Protein AF-A0A914VWS8-F1 (afdb_monomer_lite)

Secondary structure (DSSP, 8-state):
--STT--HHHHHHHHHHHHHHHHHHHHHHHHHTTT-TTSSHHHHHHHHHHHHHHHHHHHHHHTTTS-TTSHHHHHHHHHHHHHHHHHHHHHHHHTTS----

pLDDT: mean 87.51, std 11.78, range [48.19, 98.44]

Structure (mmCIF, N/CA/C/O backbone):
data_AF-A0A914VWS8-F1
#
_entry.id   AF-A0A914VWS8-F1
#
loop_
_atom_site.group_PDB
_atom_site.id
_atom_site.type_symbol
_atom_site.label_atom_id
_atom_site.label_alt_id
_atom_site.label_comp_id
_atom_site.label_asym_id
_atom_site.label_entity_id
_atom_site.label_seq_id
_atom_site.pdbx_PDB_ins_code
_atom_site.Cartn_x
_atom_site.Cartn_y
_atom_site.Cartn_z
_atom_site.occupancy
_atom_site.B_iso_or_equiv
_atom_site.auth_seq_id
_atom_site.auth_comp_id
_atom_site.auth_asym_id
_atom_site.auth_atom_id
_atom_site.pdbx_PDB_model_num
ATOM 1 N N . MET A 1 1 ? -1.678 25.635 -40.530 1.00 48.19 1 MET A N 1
ATOM 2 C CA . MET A 1 1 ? -1.739 25.163 -41.935 1.00 48.19 1 MET A CA 1
ATOM 3 C C . MET A 1 1 ? -0.393 24.550 -42.369 1.00 48.19 1 MET A C 1
ATOM 5 O O . MET A 1 1 ? 0.153 24.956 -43.378 1.00 48.19 1 MET A O 1
ATOM 9 N N . LEU A 1 2 ? 0.169 23.582 -41.620 1.00 55.50 2 LEU A N 1
ATOM 10 C CA . LEU A 1 2 ? 1.524 23.036 -41.888 1.00 55.50 2 LEU A CA 1
ATOM 11 C C . LEU A 1 2 ? 1.618 21.495 -41.920 1.00 55.50 2 LEU A C 1
ATOM 13 O O . LEU A 1 2 ? 2.668 20.955 -42.235 1.00 55.50 2 LEU A O 1
ATOM 17 N N . LEU A 1 3 ? 0.528 20.763 -41.667 1.00 57.31 3 LEU A N 1
ATOM 18 C CA . LEU A 1 3 ? 0.536 19.287 -41.649 1.00 57.31 3 LEU A CA 1
ATOM 19 C C . LEU A 1 3 ? 0.144 18.629 -42.988 1.00 57.31 3 LEU A C 1
ATOM 21 O O . LEU A 1 3 ? 0.062 17.408 -43.078 1.00 57.31 3 LEU A O 1
ATOM 25 N N . ARG A 1 4 ? -0.130 19.408 -44.043 1.00 61.41 4 ARG A N 1
ATOM 26 C CA . ARG A 1 4 ? -0.859 18.915 -45.231 1.00 61.41 4 ARG A CA 1
ATOM 27 C C . ARG A 1 4 ? 0.017 18.333 -46.357 1.00 61.41 4 ARG A C 1
ATOM 29 O O . ARG A 1 4 ? -0.533 17.935 -47.375 1.00 61.41 4 ARG A O 1
ATOM 36 N N . GLN A 1 5 ? 1.341 18.256 -46.196 1.00 66.88 5 GLN A N 1
ATOM 37 C CA . GLN A 1 5 ? 2.264 17.820 -47.266 1.00 66.88 5 GLN A CA 1
ATOM 38 C C . GLN A 1 5 ? 3.019 16.509 -46.981 1.00 66.88 5 GLN A C 1
ATOM 40 O O . GLN A 1 5 ? 3.769 16.040 -47.831 1.00 66.88 5 GLN A O 1
ATOM 45 N N . VAL A 1 6 ? 2.830 15.875 -45.818 1.00 72.62 6 VAL A N 1
ATOM 46 C CA . VAL A 1 6 ? 3.586 14.656 -45.489 1.00 72.62 6 VAL A CA 1
ATOM 47 C C . VAL A 1 6 ? 2.942 13.430 -46.156 1.00 72.62 6 VAL A C 1
ATOM 49 O O . VAL A 1 6 ? 1.766 13.144 -45.907 1.00 72.62 6 VAL A O 1
ATOM 52 N N . PRO A 1 7 ? 3.672 12.666 -46.990 1.00 82.00 7 PRO A 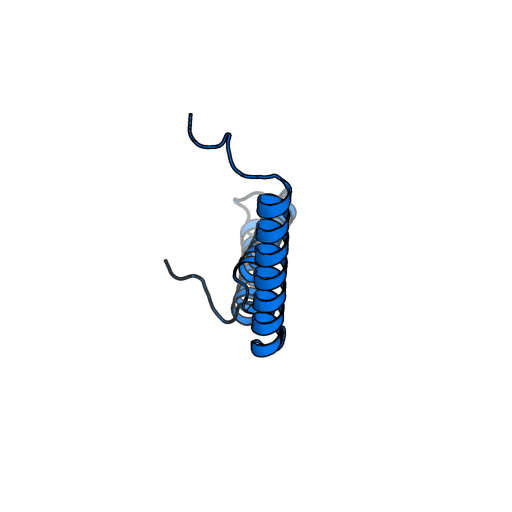N 1
ATOM 53 C CA . PRO A 1 7 ? 3.106 11.507 -47.665 1.00 82.00 7 PRO A CA 1
ATOM 54 C C . PRO A 1 7 ? 2.754 10.409 -46.655 1.00 82.00 7 PRO A C 1
ATOM 56 O O . PRO A 1 7 ? 3.557 10.038 -45.800 1.00 82.00 7 PRO A O 1
ATOM 59 N N . ARG A 1 8 ? 1.554 9.824 -46.782 1.00 78.56 8 ARG A N 1
ATOM 60 C CA . ARG A 1 8 ? 1.038 8.789 -45.857 1.00 78.56 8 ARG A CA 1
ATOM 61 C C . ARG A 1 8 ? 1.974 7.582 -45.698 1.00 78.56 8 ARG A C 1
ATOM 63 O O . ARG A 1 8 ? 1.976 6.954 -44.647 1.00 78.56 8 ARG A O 1
ATOM 70 N N . LYS A 1 9 ? 2.776 7.265 -46.721 1.00 79.00 9 LYS A N 1
ATOM 71 C CA . LYS A 1 9 ? 3.795 6.201 -46.675 1.00 79.00 9 LYS A CA 1
ATOM 72 C C . LYS A 1 9 ? 4.958 6.548 -45.735 1.00 79.00 9 LYS A C 1
ATOM 74 O O . LYS A 1 9 ? 5.399 5.680 -44.993 1.00 79.00 9 LYS A O 1
ATOM 79 N N . LEU A 1 10 ? 5.388 7.811 -45.715 1.00 84.44 10 LEU A N 1
ATOM 80 C CA . LEU A 1 10 ? 6.425 8.303 -44.805 1.00 84.44 10 LEU A CA 1
ATOM 81 C C . LEU A 1 10 ? 5.911 8.338 -43.363 1.00 84.44 10 LEU A C 1
ATOM 83 O O . LEU A 1 10 ? 6.582 7.839 -42.471 1.00 84.44 10 LEU A O 1
ATOM 87 N N . LEU A 1 11 ? 4.682 8.819 -43.149 1.00 83.12 11 LEU A N 1
ATOM 88 C CA . LEU A 1 11 ? 4.013 8.763 -41.841 1.00 83.12 11 LEU A CA 1
ATOM 89 C C . LEU A 1 11 ? 3.913 7.331 -41.298 1.00 83.12 11 LEU A C 1
ATOM 91 O O . LEU A 1 11 ? 4.212 7.110 -40.131 1.00 83.12 11 LEU A O 1
ATOM 95 N N . ARG A 1 12 ? 3.545 6.359 -42.145 1.00 82.94 12 ARG A N 1
ATOM 96 C CA . ARG A 1 12 ? 3.498 4.936 -41.766 1.00 82.94 12 ARG A CA 1
ATOM 97 C C . ARG A 1 12 ? 4.881 4.363 -41.462 1.00 82.94 12 ARG A C 1
ATOM 99 O O . ARG A 1 12 ? 5.024 3.625 -40.497 1.00 82.94 12 ARG A O 1
ATOM 106 N N . GLY A 1 13 ? 5.894 4.699 -42.258 1.00 86.88 13 GLY A N 1
ATOM 107 C CA . GLY A 1 13 ? 7.269 4.258 -42.008 1.00 86.88 13 GLY A CA 1
ATOM 108 C C . GLY A 1 13 ? 7.807 4.789 -40.679 1.00 86.88 13 GLY A C 1
ATOM 109 O O . GLY A 1 13 ? 8.343 4.023 -39.883 1.00 86.88 13 GLY A O 1
ATOM 110 N N . VAL A 1 14 ? 7.578 6.076 -40.401 1.00 88.69 14 VAL A N 1
ATOM 111 C CA . VAL A 1 14 ? 7.952 6.712 -39.131 1.00 88.69 14 VAL A CA 1
ATOM 112 C C . VAL A 1 14 ? 7.176 6.106 -37.965 1.00 88.69 14 VAL A C 1
ATOM 114 O O . VAL A 1 14 ? 7.787 5.781 -36.952 1.00 88.69 14 VAL A O 1
ATOM 117 N N . SER A 1 15 ? 5.860 5.897 -38.096 1.00 87.31 15 SER A N 1
ATOM 118 C CA . SER A 1 15 ? 5.059 5.303 -37.021 1.00 87.31 15 SER A CA 1
ATOM 119 C C . SER A 1 15 ? 5.499 3.877 -36.705 1.00 87.31 15 SER A C 1
ATOM 121 O O . SER A 1 15 ? 5.648 3.544 -35.536 1.00 87.31 15 SER A O 1
ATOM 123 N N . ILE A 1 16 ? 5.748 3.058 -37.736 1.00 91.25 16 ILE A N 1
ATOM 124 C CA . ILE A 1 16 ? 6.241 1.688 -37.567 1.00 91.25 16 ILE A CA 1
ATOM 125 C C . ILE A 1 16 ? 7.603 1.731 -36.874 1.00 91.25 16 ILE A C 1
ATOM 127 O O . ILE A 1 16 ? 7.750 1.113 -35.828 1.00 91.25 16 ILE A O 1
ATOM 131 N N . GLY A 1 17 ? 8.552 2.528 -37.373 1.00 91.06 17 GLY A N 1
ATOM 132 C CA . GLY A 1 17 ? 9.878 2.662 -36.767 1.00 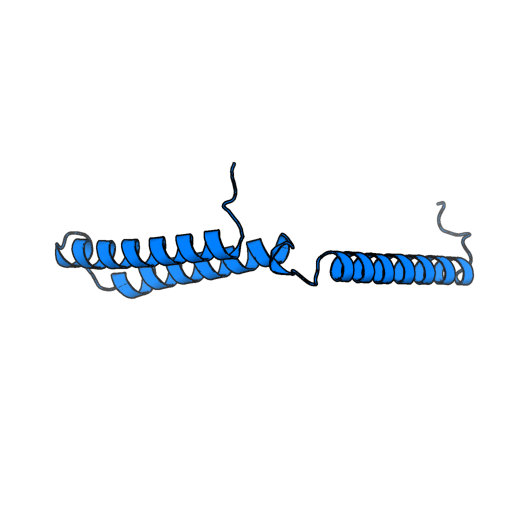91.06 17 GLY A CA 1
ATOM 133 C C . GLY A 1 17 ? 9.830 3.072 -35.293 1.00 91.06 17 GLY A C 1
ATOM 134 O O . GLY A 1 17 ? 10.482 2.441 -34.463 1.00 91.06 17 GLY A O 1
ATOM 135 N N . LEU A 1 18 ? 9.005 4.065 -34.943 1.00 91.56 18 LEU A N 1
ATOM 136 C CA . LEU A 1 18 ? 8.809 4.484 -33.552 1.00 91.56 18 LEU A CA 1
ATOM 137 C C . LEU A 1 18 ? 8.252 3.350 -32.690 1.00 91.56 18 LEU A C 1
ATOM 139 O O . LEU A 1 18 ? 8.742 3.133 -31.584 1.00 91.56 18 LEU A O 1
ATOM 143 N N . THR A 1 19 ? 7.263 2.606 -33.192 1.00 90.38 19 THR A N 1
ATOM 144 C CA . THR A 1 19 ? 6.698 1.472 -32.451 1.00 90.38 19 THR A CA 1
ATOM 145 C C . THR A 1 19 ? 7.706 0.346 -32.251 1.00 90.38 19 THR A C 1
ATOM 147 O O . THR A 1 19 ? 7.784 -0.186 -31.147 1.00 90.38 19 THR A O 1
ATOM 150 N N . THR A 1 20 ? 8.527 0.012 -33.253 1.00 92.25 20 THR A N 1
ATOM 151 C CA . THR A 1 20 ? 9.537 -1.049 -33.122 1.00 92.25 20 THR A CA 1
ATOM 152 C C . THR A 1 20 ? 10.636 -0.658 -32.141 1.00 92.25 20 THR A C 1
ATOM 154 O O . THR A 1 20 ? 11.043 -1.482 -31.326 1.00 92.25 20 THR A O 1
ATOM 157 N N . VAL A 1 21 ? 11.096 0.598 -32.184 1.00 92.38 21 VAL A N 1
ATOM 158 C CA . VAL A 1 21 ? 12.116 1.113 -31.256 1.00 92.38 21 VAL A CA 1
ATOM 159 C C . VAL A 1 21 ? 11.573 1.173 -29.832 1.00 92.38 21 VAL A C 1
ATOM 161 O O . VAL A 1 21 ? 12.246 0.719 -28.911 1.00 92.38 21 VAL A O 1
ATOM 164 N N . ALA A 1 22 ? 10.350 1.674 -29.644 1.00 89.69 22 ALA A N 1
ATOM 165 C CA . ALA A 1 22 ? 9.714 1.712 -28.332 1.00 89.69 22 ALA A CA 1
ATOM 166 C C . ALA A 1 22 ? 9.538 0.298 -27.760 1.00 89.69 22 ALA A C 1
ATOM 168 O O . ALA A 1 22 ? 9.949 0.035 -26.634 1.00 89.69 22 ALA A O 1
ATOM 169 N N . PHE A 1 23 ? 9.005 -0.632 -28.557 1.00 89.62 23 PHE A N 1
ATOM 170 C CA . PHE A 1 23 ? 8.791 -2.013 -28.132 1.00 89.62 23 PHE A CA 1
ATOM 171 C C . PHE A 1 23 ? 10.107 -2.738 -27.821 1.00 89.62 23 PHE A C 1
ATOM 173 O O . PHE A 1 23 ? 10.246 -3.332 -26.753 1.00 89.62 23 PHE A O 1
ATOM 180 N N . GLY A 1 24 ? 11.096 -2.649 -28.715 1.00 89.88 24 GLY A N 1
ATOM 181 C CA . GLY A 1 24 ? 12.411 -3.263 -28.525 1.00 89.88 24 GLY A CA 1
ATOM 182 C C . GLY A 1 24 ? 13.170 -2.673 -27.336 1.00 89.88 24 GLY A C 1
ATOM 183 O O . GLY A 1 24 ? 13.753 -3.417 -26.552 1.00 89.88 24 GLY A O 1
ATOM 184 N N . GLY A 1 25 ? 13.108 -1.351 -27.148 1.00 85.19 25 GLY A N 1
ATOM 185 C CA . GLY A 1 25 ? 13.702 -0.663 -26.002 1.00 85.19 25 GLY A CA 1
ATOM 186 C C . GLY A 1 25 ? 13.061 -1.076 -24.677 1.00 85.19 25 GLY A C 1
ATOM 187 O O . GLY A 1 25 ? 13.775 -1.387 -23.726 1.00 85.19 25 GLY A O 1
ATOM 188 N N . SER A 1 26 ? 11.728 -1.159 -24.621 1.00 80.94 26 SER A N 1
ATOM 189 C CA . SER A 1 26 ? 11.012 -1.658 -23.442 1.00 80.94 26 SER A CA 1
ATOM 190 C C . SER A 1 26 ? 11.339 -3.121 -23.143 1.00 80.94 26 SER A C 1
ATOM 192 O O . SER A 1 26 ? 11.601 -3.454 -21.990 1.00 80.94 26 SER A O 1
ATOM 194 N N . ALA A 1 27 ? 11.384 -3.988 -24.158 1.00 83.44 27 ALA A N 1
ATOM 195 C CA . ALA A 1 27 ? 11.742 -5.396 -23.990 1.00 83.44 27 ALA A CA 1
ATOM 196 C C . ALA A 1 27 ? 13.188 -5.570 -23.499 1.00 83.44 27 ALA A C 1
ATOM 198 O O . ALA A 1 27 ? 13.436 -6.345 -22.579 1.00 83.44 27 ALA A O 1
ATOM 199 N N . TYR A 1 28 ? 14.135 -4.811 -24.056 1.00 84.81 28 TYR A N 1
ATOM 200 C CA . TYR A 1 28 ? 15.533 -4.824 -23.626 1.00 84.81 28 TYR A CA 1
ATOM 201 C C . TYR A 1 28 ? 15.702 -4.303 -22.193 1.00 84.81 28 TYR A C 1
ATOM 203 O O . TYR A 1 28 ? 16.452 -4.885 -21.412 1.00 84.81 28 TYR A O 1
ATOM 211 N N . PHE A 1 29 ? 14.980 -3.242 -21.825 1.00 78.25 29 PHE A N 1
ATOM 212 C CA . PHE A 1 29 ? 14.985 -2.711 -20.463 1.00 78.25 29 PHE A CA 1
ATOM 213 C C . PHE A 1 29 ? 14.414 -3.719 -19.456 1.00 78.25 29 PHE A C 1
ATOM 215 O O . PHE A 1 29 ? 15.012 -3.938 -18.408 1.00 78.25 29 PHE A O 1
ATOM 222 N N . LEU A 1 30 ? 13.305 -4.387 -19.795 1.00 76.62 30 LEU A N 1
ATOM 223 C CA . LEU A 1 30 ? 12.723 -5.454 -18.974 1.00 76.62 30 LEU A CA 1
ATOM 224 C C . LEU A 1 30 ? 13.672 -6.647 -18.826 1.00 76.62 30 LEU A C 1
ATOM 226 O O . LEU A 1 30 ? 13.844 -7.138 -17.714 1.00 76.62 30 LEU A O 1
ATOM 230 N N . TYR A 1 31 ? 14.321 -7.067 -19.916 1.00 79.56 31 TYR A N 1
ATOM 231 C CA . TYR A 1 31 ? 15.310 -8.147 -19.903 1.00 79.56 31 TYR A CA 1
ATOM 232 C C . TYR A 1 31 ? 16.522 -7.806 -19.027 1.00 79.56 31 TYR A C 1
ATOM 234 O O . TYR A 1 31 ? 16.985 -8.635 -18.255 1.00 79.56 31 TYR A O 1
ATOM 242 N N . ARG A 1 32 ? 17.021 -6.566 -19.104 1.00 79.44 32 ARG A N 1
ATOM 243 C CA . ARG A 1 32 ? 18.130 -6.079 -18.266 1.00 79.44 32 ARG A CA 1
ATOM 244 C C . ARG A 1 32 ? 17.772 -5.932 -16.789 1.00 79.44 32 ARG A C 1
ATOM 246 O O . ARG A 1 32 ? 18.678 -5.931 -15.966 1.00 79.44 32 ARG A O 1
ATOM 253 N N . ASN A 1 33 ? 16.492 -5.770 -16.476 1.00 70.31 33 ASN A N 1
ATOM 254 C CA . ASN A 1 33 ? 15.963 -5.632 -15.121 1.00 70.31 33 ASN A CA 1
ATOM 255 C C . ASN A 1 33 ? 15.424 -6.976 -14.585 1.00 70.31 33 ASN A C 1
ATOM 257 O O . ASN A 1 33 ? 14.551 -6.966 -13.727 1.00 70.31 33 ASN A O 1
ATOM 261 N N . ASP A 1 34 ? 15.867 -8.121 -15.126 1.00 69.00 34 ASP A N 1
ATOM 262 C CA . ASP A 1 34 ? 15.437 -9.479 -14.735 1.00 69.00 34 ASP A CA 1
ATOM 263 C C . ASP A 1 34 ? 13.911 -9.680 -14.690 1.00 69.00 34 ASP A C 1
ATOM 265 O O . ASP A 1 34 ? 13.386 -10.484 -13.922 1.00 69.00 34 ASP A O 1
ATOM 269 N N . PHE A 1 35 ? 13.164 -8.930 -15.508 1.00 64.81 35 PHE A N 1
ATOM 270 C CA . PHE A 1 35 ? 11.702 -8.873 -15.441 1.00 64.81 35 PHE A CA 1
ATOM 271 C C . PHE A 1 35 ? 11.167 -8.566 -14.037 1.00 64.81 35 PHE A C 1
ATOM 273 O O . PHE A 1 35 ? 10.046 -8.957 -13.701 1.00 64.81 35 PHE A O 1
ATOM 280 N N . ASP A 1 36 ? 11.927 -7.826 -13.226 1.00 66.19 36 ASP A N 1
ATOM 281 C CA . ASP A 1 36 ? 11.476 -7.356 -11.930 1.00 66.19 36 ASP A CA 1
ATOM 282 C C . ASP A 1 36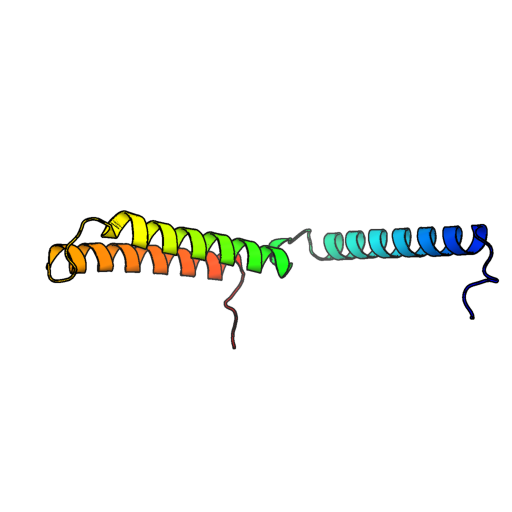 ? 10.424 -6.256 -12.111 1.00 66.19 36 ASP A C 1
ATOM 284 O O . ASP A 1 36 ? 10.656 -5.058 -11.966 1.00 66.19 36 ASP A O 1
ATOM 288 N N . VAL A 1 37 ? 9.210 -6.684 -12.446 1.00 64.69 37 VAL A N 1
ATOM 289 C CA . VAL A 1 37 ? 8.024 -5.837 -12.555 1.00 64.69 37 VAL A CA 1
ATOM 290 C C . VAL A 1 37 ? 7.679 -5.170 -11.225 1.00 64.69 37 VAL A C 1
ATOM 292 O O . VAL A 1 37 ? 6.855 -4.257 -11.205 1.00 64.69 37 VAL A O 1
ATOM 295 N N . SER A 1 38 ? 8.294 -5.594 -10.113 1.00 60.53 38 SER A N 1
ATOM 296 C CA . SER A 1 38 ? 8.141 -4.935 -8.820 1.00 60.53 38 SER A CA 1
ATOM 297 C C . SER A 1 38 ? 8.891 -3.602 -8.735 1.00 60.53 38 SER A C 1
ATOM 299 O O . SER A 1 38 ? 8.453 -2.725 -7.987 1.00 60.53 38 SER A O 1
ATOM 301 N N . SER A 1 39 ? 9.925 -3.386 -9.561 1.00 61.62 39 SER A N 1
ATOM 302 C CA . SER A 1 39 ? 10.625 -2.098 -9.667 1.00 61.62 39 SER A CA 1
ATOM 303 C C . SER A 1 39 ? 9.839 -1.060 -10.481 1.00 61.62 39 SER A C 1
ATOM 305 O O . SER A 1 39 ? 10.075 0.145 -10.366 1.00 61.62 39 SER A O 1
ATOM 307 N N . ILE A 1 40 ? 8.831 -1.500 -11.245 1.00 74.38 40 ILE A N 1
ATOM 308 C CA . ILE A 1 40 ? 7.955 -0.622 -12.019 1.00 74.38 40 ILE A CA 1
ATOM 309 C C . ILE A 1 40 ? 7.033 0.140 -11.061 1.00 74.38 40 ILE A C 1
ATOM 311 O O . ILE A 1 40 ? 6.200 -0.442 -10.362 1.00 74.38 40 ILE A O 1
ATOM 315 N N . GLY A 1 41 ? 7.126 1.473 -11.075 1.00 80.75 41 GLY A N 1
ATOM 316 C CA . GLY A 1 41 ? 6.328 2.348 -10.209 1.00 80.75 41 GLY A CA 1
ATOM 317 C C . GLY A 1 41 ? 4.818 2.086 -10.282 1.00 80.75 41 GLY A C 1
ATOM 318 O O . GLY A 1 41 ? 4.143 2.125 -9.256 1.00 80.75 41 GLY A O 1
ATOM 319 N N . ALA A 1 42 ? 4.294 1.722 -11.458 1.00 84.38 42 ALA A N 1
ATOM 320 C CA . ALA A 1 42 ? 2.891 1.346 -11.632 1.00 84.38 42 ALA A CA 1
ATOM 321 C C . ALA A 1 42 ? 2.484 0.122 -10.788 1.00 84.38 42 ALA A C 1
ATOM 323 O O . ALA A 1 42 ? 1.415 0.127 -10.180 1.00 84.38 42 ALA A O 1
ATOM 324 N N . MET A 1 43 ? 3.341 -0.901 -10.690 1.00 86.00 43 MET A N 1
ATOM 325 C CA . MET A 1 43 ? 3.062 -2.097 -9.888 1.00 86.00 43 MET A CA 1
ATOM 326 C C . MET A 1 43 ? 3.083 -1.779 -8.390 1.00 86.00 43 MET A C 1
ATOM 328 O O . MET A 1 43 ? 2.218 -2.240 -7.643 1.00 86.00 43 MET A O 1
ATOM 332 N N . ARG A 1 44 ? 4.027 -0.937 -7.952 1.00 90.19 44 ARG A N 1
ATOM 333 C CA . ARG A 1 44 ? 4.112 -0.462 -6.560 1.00 90.19 44 ARG A CA 1
ATOM 334 C C . ARG A 1 44 ? 2.864 0.318 -6.153 1.00 90.19 44 ARG A C 1
ATOM 336 O O . ARG A 1 44 ? 2.313 0.073 -5.078 1.00 90.19 44 ARG A O 1
ATOM 343 N N . LEU A 1 45 ? 2.383 1.192 -7.040 1.00 91.50 45 LEU A N 1
ATOM 344 C CA . LEU A 1 45 ? 1.145 1.949 -6.852 1.00 91.50 45 LEU A CA 1
ATOM 345 C C . LEU A 1 45 ? -0.083 1.034 -6.821 1.00 91.50 45 LEU A C 1
ATOM 347 O O . LEU A 1 45 ? -0.925 1.181 -5.939 1.00 91.50 45 LEU A O 1
ATOM 351 N N . ALA A 1 46 ? -0.169 0.057 -7.727 1.00 93.06 46 ALA A N 1
ATOM 352 C CA . ALA A 1 46 ? -1.270 -0.903 -7.746 1.00 93.06 46 ALA A CA 1
ATOM 353 C C . ALA A 1 46 ? -1.334 -1.722 -6.445 1.00 93.06 46 ALA A C 1
ATOM 355 O O . ALA A 1 46 ? -2.391 -1.806 -5.818 1.00 93.06 46 ALA A O 1
ATOM 356 N N . ARG A 1 47 ? -0.198 -2.264 -5.983 1.00 93.38 47 ARG A N 1
ATOM 357 C CA . ARG A 1 47 ? -0.105 -2.985 -4.700 1.00 93.38 47 ARG A CA 1
ATOM 358 C C . ARG A 1 47 ? -0.518 -2.100 -3.525 1.00 93.38 47 ARG A C 1
ATOM 360 O O . ARG A 1 47 ? -1.276 -2.552 -2.668 1.00 93.38 47 ARG A O 1
ATOM 367 N N . ALA A 1 48 ? -0.068 -0.844 -3.508 1.00 94.62 48 ALA A N 1
ATOM 368 C CA . ALA A 1 48 ? -0.433 0.112 -2.467 1.00 94.62 48 ALA A CA 1
ATOM 369 C C . ALA A 1 48 ? -1.940 0.414 -2.463 1.00 94.62 48 ALA A C 1
ATOM 371 O O . ALA A 1 48 ? -2.566 0.379 -1.405 1.00 94.62 48 ALA A O 1
ATOM 372 N N . GLY A 1 49 ? -2.543 0.624 -3.637 1.00 96.25 49 GLY A N 1
ATOM 373 C CA . GLY A 1 49 ? -3.986 0.829 -3.779 1.00 96.25 49 GLY A CA 1
ATOM 374 C C . GLY A 1 49 ? -4.806 -0.373 -3.302 1.00 96.25 49 GLY A C 1
ATOM 375 O O . GLY A 1 49 ? -5.790 -0.206 -2.578 1.00 96.25 49 GLY A O 1
ATOM 376 N N . ILE A 1 50 ? -4.371 -1.594 -3.633 1.00 97.25 50 ILE A N 1
ATOM 377 C CA . ILE A 1 50 ? -5.005 -2.830 -3.152 1.00 97.25 50 ILE A CA 1
ATOM 378 C C . ILE A 1 50 ? -4.911 -2.928 -1.625 1.00 97.25 50 ILE A C 1
ATOM 380 O O . ILE A 1 50 ? -5.918 -3.199 -0.971 1.00 97.25 50 ILE A O 1
ATOM 384 N N . ALA A 1 51 ? -3.730 -2.700 -1.044 1.00 97.38 51 ALA A N 1
ATOM 385 C CA . ALA A 1 51 ? -3.535 -2.754 0.403 1.00 97.38 51 ALA A CA 1
ATOM 386 C C . ALA A 1 51 ? -4.395 -1.710 1.134 1.00 97.38 51 ALA A C 1
ATOM 388 O O . ALA A 1 51 ? -5.103 -2.057 2.077 1.00 97.38 51 ALA A O 1
ATOM 389 N N . ALA A 1 52 ? -4.415 -0.463 0.654 1.00 97.44 52 ALA A N 1
ATOM 390 C CA . ALA A 1 52 ? -5.252 0.597 1.212 1.00 97.44 52 ALA A CA 1
ATOM 391 C C . ALA A 1 52 ? -6.745 0.241 1.146 1.00 97.44 52 ALA A C 1
ATOM 393 O O . ALA A 1 52 ? -7.461 0.384 2.135 1.00 97.44 52 ALA A O 1
ATOM 394 N N . THR A 1 53 ? -7.205 -0.299 0.013 1.00 98.44 53 THR A N 1
ATOM 395 C CA . THR A 1 53 ? -8.598 -0.743 -0.152 1.00 98.44 53 THR A CA 1
ATOM 396 C C . THR A 1 53 ? -8.951 -1.844 0.845 1.00 98.44 53 THR A C 1
ATOM 398 O O . THR A 1 53 ? -9.995 -1.767 1.491 1.00 98.44 53 THR A O 1
ATOM 401 N N . LYS A 1 54 ? -8.070 -2.838 1.026 1.00 98.19 54 LYS A N 1
ATOM 402 C CA . LYS A 1 54 ? -8.258 -3.906 2.019 1.00 98.19 54 LYS A CA 1
ATOM 403 C C . LYS A 1 54 ? -8.395 -3.343 3.432 1.00 98.19 54 LYS A C 1
ATOM 405 O O . LYS A 1 54 ? -9.339 -3.712 4.119 1.00 98.19 54 LYS A O 1
ATOM 410 N N . ILE A 1 55 ? -7.518 -2.420 3.832 1.00 98.38 55 ILE A N 1
ATOM 411 C CA . ILE A 1 55 ? -7.559 -1.774 5.155 1.00 98.38 55 ILE A CA 1
ATOM 412 C C . ILE A 1 55 ? -8.880 -1.024 5.349 1.00 98.38 55 ILE A C 1
ATOM 414 O O . ILE A 1 55 ? -9.556 -1.213 6.357 1.00 98.38 55 ILE A O 1
ATOM 418 N N . ILE A 1 56 ? -9.290 -0.208 4.374 1.00 98.25 56 ILE A N 1
ATOM 419 C CA . ILE A 1 56 ? -10.534 0.572 4.452 1.00 98.25 56 ILE A CA 1
ATOM 420 C C . ILE A 1 56 ? -11.750 -0.347 4.602 1.00 98.25 56 ILE A C 1
ATOM 422 O O . ILE A 1 56 ? -12.596 -0.118 5.471 1.00 98.25 56 ILE A O 1
ATOM 426 N N . VAL A 1 57 ? -11.847 -1.380 3.759 1.00 98.38 57 VAL A N 1
ATOM 427 C CA . VAL A 1 57 ? -12.953 -2.347 3.805 1.00 98.38 57 VAL A CA 1
ATOM 428 C C . VAL A 1 57 ? -12.973 -3.070 5.144 1.00 98.38 57 VAL A C 1
ATOM 430 O O . VAL A 1 57 ? -14.038 -3.212 5.737 1.00 98.38 57 VAL A O 1
ATOM 433 N N . ASP A 1 58 ? -11.811 -3.474 5.642 1.00 98.06 58 ASP A N 1
ATOM 434 C CA . ASP A 1 58 ? -11.680 -4.213 6.888 1.00 98.06 58 ASP A CA 1
ATOM 435 C C . ASP A 1 58 ? -12.107 -3.389 8.113 1.00 98.06 58 ASP A C 1
ATOM 437 O O . ASP A 1 58 ? -12.934 -3.845 8.906 1.00 98.06 58 ASP A O 1
ATOM 441 N N . TYR A 1 59 ? -11.650 -2.136 8.217 1.00 97.94 59 TYR A N 1
ATOM 442 C CA . TYR A 1 59 ? -12.135 -1.186 9.225 1.00 97.94 59 TYR A CA 1
ATOM 443 C C . TYR A 1 59 ? -13.650 -1.015 9.150 1.00 97.94 59 TYR A C 1
ATOM 445 O O . TYR A 1 59 ? -14.348 -1.146 10.157 1.00 97.94 59 TYR A O 1
ATOM 453 N N . LYS A 1 60 ? -14.167 -0.740 7.948 1.00 97.44 60 LYS A N 1
ATOM 454 C CA . LYS A 1 60 ? -15.588 -0.454 7.744 1.00 97.44 60 LYS A CA 1
ATOM 455 C C . LYS A 1 60 ? -16.465 -1.655 8.068 1.00 97.44 60 LYS A C 1
ATOM 457 O O . LYS A 1 60 ? -17.539 -1.475 8.631 1.00 97.44 60 LYS A O 1
ATOM 462 N N . TRP A 1 61 ? -16.046 -2.860 7.691 1.00 97.62 61 TRP A N 1
ATOM 463 C CA . TRP A 1 61 ? -16.825 -4.074 7.905 1.00 97.62 61 TRP A CA 1
ATOM 464 C C . TRP A 1 61 ? -16.750 -4.534 9.356 1.00 97.62 61 TRP A C 1
ATOM 466 O O . TRP A 1 61 ? -17.786 -4.805 9.961 1.00 97.62 61 TRP A O 1
ATOM 476 N N . THR A 1 62 ? -15.544 -4.582 9.921 1.00 97.19 62 THR A N 1
ATOM 477 C CA . THR A 1 62 ? -15.319 -5.084 11.279 1.00 97.19 62 THR A CA 1
ATOM 478 C C . THR A 1 62 ? -15.977 -4.189 12.324 1.00 97.19 62 THR A C 1
ATOM 480 O O . THR A 1 62 ? -16.567 -4.694 13.271 1.00 97.19 62 THR A O 1
ATOM 483 N N . LEU A 1 63 ? -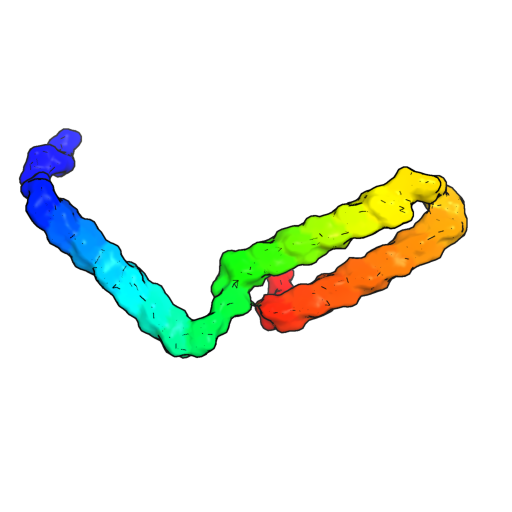15.938 -2.866 12.141 1.00 96.88 63 LEU A N 1
ATOM 484 C CA . LEU A 1 63 ? -16.470 -1.914 13.120 1.00 96.88 63 LEU A CA 1
ATOM 485 C C . LEU A 1 63 ? -17.929 -1.501 12.861 1.00 96.88 63 LEU A C 1
ATOM 487 O O . LEU A 1 63 ? -18.485 -0.729 13.633 1.00 96.88 63 LEU A O 1
ATOM 491 N N . ARG A 1 64 ? -18.581 -2.002 11.798 1.00 95.25 64 ARG A N 1
ATOM 492 C CA . ARG A 1 64 ? -19.871 -1.475 11.294 1.00 95.25 64 ARG A CA 1
ATOM 493 C C . ARG A 1 64 ? -21.008 -1.436 12.318 1.00 95.25 64 ARG A C 1
ATOM 495 O O . ARG A 1 64 ? -21.924 -0.636 12.168 1.00 95.25 64 ARG A O 1
ATOM 502 N N . LYS A 1 65 ? -21.021 -2.375 13.262 1.00 94.38 65 LYS A N 1
ATOM 503 C CA . LYS A 1 65 ? -22.124 -2.584 14.215 1.00 94.38 65 LYS A CA 1
ATOM 504 C C . LYS A 1 65 ? -21.700 -2.390 15.671 1.00 94.38 65 LYS A C 1
ATOM 506 O O . LYS A 1 65 ? -22.454 -2.767 16.559 1.00 94.38 65 LYS A O 1
ATOM 511 N N . LEU A 1 66 ? -20.503 -1.861 15.903 1.00 95.31 66 LEU A N 1
ATOM 512 C CA . LEU A 1 66 ? -20.009 -1.611 17.248 1.00 95.31 66 LEU A CA 1
ATOM 513 C C . LEU A 1 66 ? -20.215 -0.149 17.621 1.00 95.31 66 LEU A C 1
ATOM 515 O O . LEU A 1 66 ? -19.994 0.743 16.802 1.00 95.31 66 LEU A O 1
ATOM 519 N N . ASP A 1 67 ? -20.619 0.072 18.866 1.00 95.06 67 ASP A N 1
ATOM 520 C CA . ASP A 1 67 ? -20.734 1.404 19.444 1.00 95.06 67 ASP A CA 1
ATOM 521 C C . ASP A 1 67 ? -19.328 1.946 19.781 1.00 95.06 67 ASP A C 1
ATOM 523 O O . ASP A 1 67 ? -18.612 1.303 20.559 1.00 95.06 67 ASP A O 1
ATOM 527 N N . PRO A 1 68 ? -18.914 3.099 19.217 1.00 93.19 68 PRO A N 1
ATOM 528 C CA . PRO A 1 68 ? -17.604 3.704 19.450 1.00 93.19 68 PRO A CA 1
ATOM 529 C C . PRO A 1 68 ? -17.224 3.934 20.918 1.00 93.19 68 PRO A C 1
ATOM 531 O O . PRO A 1 68 ? -16.031 3.939 21.229 1.00 93.19 68 PRO A O 1
ATOM 534 N N . GLU A 1 69 ? -18.204 4.109 21.806 1.00 94.62 69 GLU A N 1
ATOM 535 C CA . GLU A 1 69 ? -17.966 4.392 23.228 1.00 94.62 69 GLU A CA 1
ATOM 536 C C . GLU A 1 69 ? -17.656 3.128 24.049 1.00 94.62 69 GLU A C 1
ATOM 538 O O . GLU A 1 69 ? -17.214 3.207 25.196 1.00 94.62 69 GLU A O 1
ATOM 543 N N . THR A 1 70 ? -17.835 1.942 23.462 1.00 96.19 70 THR A N 1
ATOM 544 C CA . THR A 1 70 ? -17.631 0.668 24.160 1.00 96.19 70 THR A CA 1
ATOM 545 C C . THR A 1 70 ? -16.161 0.240 24.214 1.00 96.19 70 THR A C 1
ATOM 547 O O . THR A 1 70 ? -15.376 0.446 23.284 1.00 96.19 70 THR A O 1
ATOM 550 N N . GLU A 1 71 ? -15.783 -0.452 25.292 1.00 96.50 71 GLU A N 1
ATOM 551 C CA . GLU A 1 71 ? -14.464 -1.099 25.400 1.00 96.50 71 GLU A CA 1
ATOM 552 C C . GLU A 1 71 ? -14.270 -2.213 24.357 1.00 96.50 71 GLU A C 1
ATOM 554 O O . GLU A 1 71 ? -13.155 -2.457 23.884 1.00 96.50 71 GLU A O 1
ATOM 559 N N . GLU A 1 72 ? -15.362 -2.852 23.930 1.00 95.94 72 GLU A N 1
ATOM 560 C CA . GLU A 1 72 ? -15.351 -3.825 22.839 1.00 95.94 72 GLU A CA 1
ATOM 561 C C . GLU A 1 72 ? -14.893 -3.174 21.526 1.00 95.94 72 GLU A C 1
ATOM 563 O O . GLU A 1 72 ? -13.966 -3.673 20.881 1.00 95.94 72 GLU A O 1
ATOM 568 N N . TYR A 1 73 ? -15.452 -2.011 21.168 1.00 97.25 73 TYR A N 1
ATOM 569 C CA . TYR A 1 73 ? -15.020 -1.256 19.992 1.00 97.25 73 TYR A CA 1
ATOM 570 C C . TYR A 1 73 ? -13.534 -0.910 20.051 1.00 97.25 73 TYR A C 1
ATOM 572 O O . TYR A 1 73 ? -12.822 -1.109 19.065 1.00 97.25 73 TYR A O 1
ATOM 580 N N . LYS A 1 74 ? -13.033 -0.437 21.200 1.00 97.12 74 LYS A N 1
ATOM 581 C CA . LYS A 1 74 ? -11.608 -0.097 21.372 1.00 97.12 74 LYS A CA 1
ATO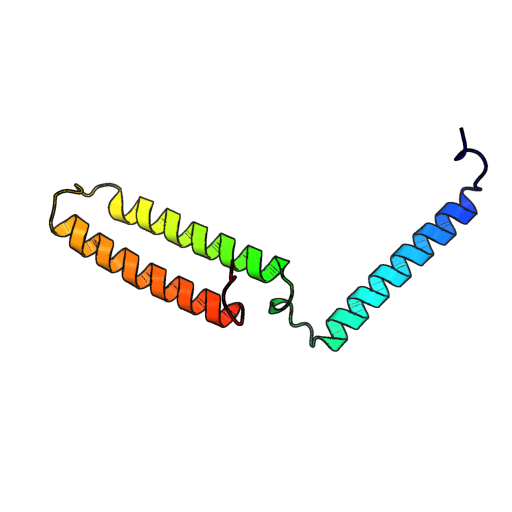M 582 C C . LYS A 1 74 ? -10.714 -1.318 21.173 1.00 97.12 74 LYS A C 1
ATOM 584 O O . LYS A 1 74 ? -9.710 -1.237 20.459 1.00 97.12 74 LYS A O 1
ATOM 589 N N . THR A 1 75 ? -11.106 -2.455 21.742 1.00 97.75 75 THR A N 1
ATOM 590 C CA . THR A 1 75 ? -10.359 -3.711 21.642 1.00 97.75 75 THR A CA 1
ATOM 591 C C . THR A 1 75 ? -10.335 -4.210 20.197 1.00 97.75 75 THR A C 1
ATOM 593 O O . THR A 1 75 ? -9.260 -4.456 19.645 1.00 97.75 75 THR A O 1
ATOM 596 N N . ILE A 1 76 ? -11.491 -4.287 19.532 1.00 97.81 76 ILE A N 1
ATOM 597 C CA . ILE A 1 76 ? -11.577 -4.737 18.137 1.00 97.81 76 ILE A CA 1
ATOM 598 C C . ILE A 1 76 ? -10.845 -3.769 17.203 1.00 97.81 76 ILE A C 1
ATOM 600 O O . ILE A 1 76 ? -10.087 -4.206 16.336 1.00 97.81 76 ILE A O 1
ATOM 604 N N . LYS A 1 77 ? -10.994 -2.455 17.399 1.00 97.50 77 LYS A N 1
ATOM 605 C CA . LYS A 1 77 ? -10.265 -1.436 16.632 1.00 97.50 77 LYS A CA 1
ATOM 606 C C . LYS A 1 77 ? -8.754 -1.604 16.770 1.00 97.50 77 LYS A C 1
ATOM 608 O O . LYS A 1 77 ? -8.056 -1.481 15.766 1.00 97.50 77 LYS A O 1
ATOM 613 N N . SER A 1 78 ? -8.250 -1.915 17.966 1.00 97.69 78 SER A N 1
ATOM 614 C CA . SER A 1 78 ? -6.827 -2.202 18.193 1.00 97.69 78 SER A CA 1
ATOM 615 C C . SER A 1 78 ? -6.356 -3.423 17.392 1.00 97.69 78 SER A C 1
ATOM 617 O O . SER A 1 78 ? -5.324 -3.367 16.720 1.00 97.69 78 SER A O 1
ATOM 619 N N . MET A 1 79 ? -7.157 -4.494 17.348 1.00 97.81 79 MET A N 1
ATOM 620 C CA . MET A 1 79 ? -6.855 -5.669 16.518 1.00 97.81 79 MET A CA 1
ATOM 621 C C . MET A 1 79 ? -6.836 -5.335 15.020 1.00 97.81 79 MET A C 1
ATOM 623 O O . MET A 1 79 ? -5.921 -5.761 14.313 1.00 97.81 79 MET A O 1
ATOM 627 N N . VAL A 1 80 ? -7.810 -4.553 14.535 1.00 98.00 80 VAL A N 1
ATOM 628 C CA . VAL A 1 80 ? -7.852 -4.083 13.136 1.00 98.00 80 VAL A CA 1
ATOM 629 C C . VAL A 1 80 ? -6.623 -3.235 12.816 1.00 98.00 80 VAL A C 1
ATOM 631 O O . VAL A 1 80 ? -6.014 -3.380 11.756 1.00 98.00 80 VAL A O 1
ATOM 634 N N . HIS A 1 81 ? -6.220 -2.376 13.751 1.00 97.94 81 HIS A N 1
ATOM 635 C CA . HIS A 1 81 ? -5.051 -1.525 13.592 1.00 97.94 81 HIS A CA 1
ATOM 636 C C . HIS A 1 81 ? -3.768 -2.346 13.467 1.00 97.94 81 HIS A C 1
ATOM 638 O O . HIS A 1 81 ? -2.991 -2.124 12.539 1.00 97.94 81 HIS A O 1
ATOM 644 N N . LYS A 1 82 ? -3.589 -3.350 14.335 1.00 98.38 82 LYS A N 1
ATOM 645 C CA . LYS A 1 82 ? -2.428 -4.246 14.303 1.00 98.38 82 LYS A CA 1
ATOM 646 C C . LYS A 1 82 ? -2.300 -4.970 12.961 1.00 98.38 82 LYS A C 1
ATOM 648 O O . LYS A 1 82 ? -1.263 -4.861 12.313 1.00 98.38 82 LYS A O 1
ATOM 653 N N . ARG A 1 83 ? -3.357 -5.644 12.497 1.00 97.94 83 ARG A N 1
ATOM 654 C CA . ARG A 1 83 ? -3.310 -6.374 11.214 1.00 97.94 83 ARG A CA 1
ATOM 655 C C . ARG A 1 83 ? -3.159 -5.446 10.004 1.00 97.94 83 ARG A C 1
ATOM 657 O O . ARG A 1 83 ? -2.518 -5.808 9.022 1.00 97.94 83 ARG A O 1
ATOM 664 N N . SER A 1 84 ? -3.691 -4.224 10.082 1.00 98.06 84 SER A N 1
ATOM 665 C CA . SER A 1 84 ? -3.476 -3.204 9.047 1.00 98.06 84 SER A CA 1
ATOM 666 C C . SER A 1 84 ? -2.013 -2.758 8.991 1.00 98.06 84 SER A C 1
ATOM 668 O O . SER A 1 84 ? -1.458 -2.625 7.903 1.00 98.06 84 SER A O 1
ATOM 670 N N . ALA A 1 85 ? -1.367 -2.571 10.146 1.00 97.88 85 ALA A N 1
ATOM 671 C CA . ALA A 1 85 ? 0.054 -2.241 10.223 1.00 97.88 85 ALA A CA 1
ATOM 672 C C . ALA A 1 85 ? 0.937 -3.376 9.678 1.00 97.88 85 ALA A C 1
ATOM 674 O O . ALA A 1 85 ? 1.868 -3.117 8.919 1.00 97.88 85 ALA A O 1
ATOM 675 N N . GLU A 1 86 ? 0.609 -4.632 9.990 1.00 98.12 86 GLU A N 1
ATOM 676 C CA . GLU A 1 86 ? 1.295 -5.808 9.437 1.00 98.12 86 GLU A CA 1
ATOM 677 C C . GLU A 1 86 ? 1.159 -5.881 7.907 1.00 98.12 86 GLU A C 1
ATOM 679 O O . GLU A 1 86 ? 2.142 -6.131 7.208 1.00 98.12 86 GLU A O 1
ATOM 684 N N . LEU A 1 87 ? -0.025 -5.585 7.361 1.00 97.31 87 LEU A N 1
ATOM 685 C CA . LEU A 1 87 ? -0.237 -5.519 5.914 1.00 97.31 87 LEU A CA 1
ATOM 686 C C . LEU A 1 87 ? 0.576 -4.390 5.259 1.00 97.31 87 LEU A C 1
ATOM 688 O O . LEU A 1 87 ? 1.133 -4.581 4.177 1.00 97.31 87 LEU A O 1
ATOM 692 N N . LEU A 1 88 ? 0.669 -3.221 5.901 1.00 96.38 88 LEU A N 1
ATOM 693 C CA . LEU A 1 88 ? 1.497 -2.112 5.416 1.00 96.38 88 LEU A CA 1
ATOM 694 C C . LEU A 1 88 ? 2.991 -2.449 5.458 1.00 96.38 88 LEU A C 1
ATOM 696 O O . LEU A 1 88 ? 3.716 -2.091 4.530 1.00 96.38 88 LEU A O 1
ATOM 700 N N . LEU A 1 89 ? 3.448 -3.171 6.483 1.00 95.94 89 LEU A N 1
ATOM 701 C CA . LEU A 1 89 ? 4.819 -3.672 6.558 1.00 95.94 89 LEU A CA 1
ATOM 702 C C . LEU A 1 89 ? 5.114 -4.633 5.400 1.00 95.94 89 LEU A C 1
ATOM 704 O O . LEU A 1 89 ? 6.098 -4.450 4.687 1.00 95.94 89 LEU A O 1
ATOM 708 N N . GLN A 1 90 ? 4.232 -5.607 5.157 1.00 95.56 90 GLN A N 1
ATOM 709 C CA . GLN A 1 90 ? 4.368 -6.538 4.032 1.00 95.56 90 GLN A CA 1
ATOM 710 C C . GLN A 1 90 ? 4.393 -5.808 2.687 1.00 95.56 90 GLN A C 1
ATOM 712 O O . GLN A 1 90 ? 5.204 -6.136 1.821 1.00 95.56 90 GLN A O 1
ATOM 717 N N . LEU A 1 91 ? 3.545 -4.790 2.517 1.00 94.75 91 LEU A N 1
ATOM 718 C CA . LEU A 1 91 ? 3.552 -3.935 1.333 1.00 94.75 91 LEU A CA 1
ATOM 719 C C . LEU A 1 91 ? 4.893 -3.210 1.171 1.00 94.75 91 LEU A C 1
ATOM 721 O O . LEU A 1 91 ? 5.431 -3.192 0.067 1.00 94.75 91 LEU A O 1
ATOM 725 N N . ALA A 1 92 ? 5.427 -2.610 2.238 1.00 92.88 92 ALA A N 1
ATOM 726 C CA . ALA A 1 92 ? 6.703 -1.901 2.197 1.00 92.88 92 ALA A CA 1
ATOM 727 C C . ALA A 1 92 ? 7.853 -2.845 1.820 1.00 92.88 92 ALA A C 1
ATOM 729 O O . ALA A 1 92 ? 8.645 -2.511 0.940 1.00 92.88 92 ALA A O 1
ATOM 730 N N . CYS A 1 93 ? 7.896 -4.047 2.402 1.00 91.94 93 CYS A N 1
ATOM 731 C CA . CYS A 1 93 ? 8.851 -5.089 2.024 1.00 91.94 93 CYS A CA 1
ATOM 732 C C . CYS A 1 93 ? 8.700 -5.482 0.547 1.00 91.94 93 CYS A C 1
ATOM 734 O O . CYS A 1 93 ? 9.683 -5.506 -0.186 1.00 91.94 93 CYS A O 1
ATOM 736 N N . ALA A 1 94 ? 7.469 -5.718 0.082 1.00 89.62 94 ALA A N 1
ATOM 737 C CA . ALA A 1 94 ? 7.195 -6.102 -1.303 1.00 89.62 94 ALA A CA 1
ATOM 738 C C . ALA A 1 94 ? 7.488 -4.985 -2.319 1.00 89.62 94 ALA A C 1
ATOM 740 O O . ALA A 1 94 ? 7.758 -5.271 -3.482 1.00 89.62 94 ALA A O 1
ATOM 741 N N . ASN A 1 95 ? 7.403 -3.721 -1.905 1.00 89.81 95 ASN A N 1
ATOM 742 C CA . ASN A 1 95 ? 7.726 -2.558 -2.731 1.00 89.81 95 ASN A CA 1
ATOM 743 C C . ASN A 1 95 ? 9.206 -2.146 -2.631 1.00 89.81 95 ASN A C 1
ATOM 745 O O . ASN A 1 95 ? 9.589 -1.162 -3.263 1.00 89.81 95 ASN A O 1
ATOM 749 N N . GLY A 1 96 ? 10.024 -2.845 -1.835 1.00 86.25 96 GLY A N 1
ATOM 750 C CA . GLY A 1 96 ? 11.425 -2.484 -1.598 1.00 86.25 96 GLY A CA 1
ATOM 751 C C . GLY A 1 96 ? 11.602 -1.147 -0.866 1.00 86.25 96 GLY A C 1
ATOM 752 O O . GLY A 1 96 ? 12.630 -0.495 -1.020 1.00 86.25 96 GLY A O 1
ATOM 753 N N . GLY A 1 97 ? 10.587 -0.695 -0.121 1.00 84.25 97 GLY A N 1
ATOM 754 C CA . GLY A 1 97 ? 10.600 0.558 0.634 1.00 84.25 97 GLY A CA 1
ATOM 755 C C . GLY A 1 97 ? 9.265 1.310 0.632 1.00 84.25 97 GLY A C 1
ATOM 756 O O . GLY A 1 97 ? 8.263 0.870 0.061 1.00 84.25 97 GLY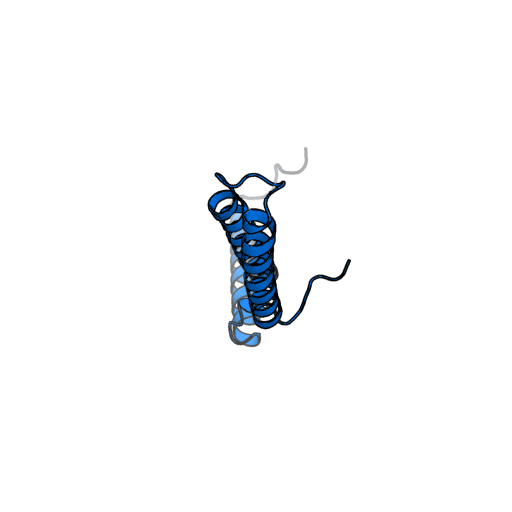 A O 1
ATOM 757 N N . VAL A 1 98 ? 9.268 2.481 1.270 1.00 82.69 98 VAL A N 1
ATOM 758 C CA . VAL A 1 98 ? 8.105 3.375 1.410 1.00 82.69 98 VAL A CA 1
ATOM 759 C C . VAL A 1 98 ? 8.227 4.609 0.515 1.00 82.69 98 VAL A C 1
ATOM 761 O O . VAL A 1 98 ? 9.324 4.993 0.116 1.00 82.69 98 VAL A O 1
ATOM 764 N N . TYR A 1 99 ? 7.093 5.238 0.199 1.00 78.75 99 TYR A N 1
ATOM 765 C CA . TYR A 1 99 ? 7.080 6.554 -0.438 1.00 78.75 99 TYR A CA 1
ATOM 766 C C . TYR A 1 99 ? 7.422 7.617 0.610 1.00 78.75 99 TYR A C 1
ATOM 768 O O . TYR A 1 99 ? 6.761 7.693 1.645 1.00 78.75 99 TYR A O 1
ATOM 776 N N . ILE A 1 100 ? 8.448 8.420 0.341 1.00 75.00 100 ILE A N 1
ATOM 777 C CA . ILE A 1 100 ? 8.835 9.560 1.176 1.00 75.00 100 ILE A CA 1
ATOM 778 C C . ILE A 1 100 ? 8.301 10.822 0.495 1.00 75.00 100 ILE A C 1
ATOM 780 O O . ILE A 1 100 ? 8.407 10.946 -0.726 1.00 75.00 100 ILE A O 1
ATOM 784 N N . LYS A 1 101 ? 7.658 11.694 1.278 1.00 70.31 101 LYS A N 1
ATOM 785 C CA . LYS A 1 101 ? 7.161 12.999 0.826 1.00 70.31 101 LYS A CA 1
ATOM 786 C C . LYS A 1 101 ? 8.314 13.966 0.587 1.00 70.31 101 LYS A C 1
ATOM 788 O O . LYS A 1 101 ? 9.230 13.972 1.437 1.00 70.31 101 LYS A O 1
#

Sequence (101 aa):
MLLRQVPRKLLRGVSIGLTTVAFGGSAYFLYRNDFDVSSIGAMRLARAGIAATKIIVDYKWTLRKLDPETEEYKTIKSMVHKRSAELLLQLACANGGVYIK

Organism: NCBI:txid2011161

Radius of gyration: 24.39 Å; chains: 1; bounding box: 40×35×73 Å

Foldseek 3Di:
DPPPPDDVVVVVVVVVVVVVCVVVVVVVVCVVVVVPCLQPPVVLVVLVVVLVVVLVCLLCVQQVPPDCVDPVSVVSVVVSVVVSVVSVVVSQVSSVHDDDD